Protein AF-A0A355T7I0-F1 (afdb_monomer_lite)

Structure (mmCIF, N/CA/C/O backbone):
data_AF-A0A355T7I0-F1
#
_entry.id   AF-A0A355T7I0-F1
#
loop_
_atom_site.group_PDB
_atom_site.id
_atom_site.type_symbol
_atom_site.label_atom_id
_atom_site.label_alt_id
_atom_site.label_comp_id
_atom_site.label_asym_id
_atom_site.label_entity_id
_atom_site.label_seq_id
_atom_site.pdbx_PDB_ins_code
_atom_site.Cartn_x
_atom_site.Cartn_y
_atom_site.Cartn_z
_atom_site.occupancy
_atom_site.B_iso_or_equiv
_atom_site.auth_seq_id
_at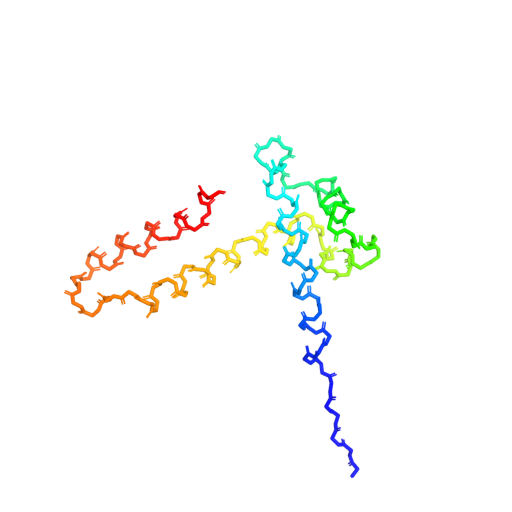om_site.auth_comp_id
_atom_site.auth_asym_id
_atom_site.auth_atom_id
_atom_site.pdbx_PDB_model_num
ATOM 1 N N . MET A 1 1 ? -30.915 -3.008 -29.788 1.00 38.25 1 MET A N 1
ATOM 2 C CA . MET A 1 1 ? -29.718 -2.321 -30.326 1.00 38.25 1 MET A CA 1
ATOM 3 C C . MET A 1 1 ? -29.261 -1.330 -29.264 1.00 38.25 1 MET A C 1
ATOM 5 O O . MET A 1 1 ? -30.000 -0.402 -29.005 1.00 38.25 1 MET A O 1
ATOM 9 N N . THR A 1 2 ? -28.183 -1.454 -28.504 1.00 41.31 2 THR A N 1
ATOM 10 C CA . THR A 1 2 ? -27.048 -2.383 -28.400 1.00 41.31 2 THR A CA 1
ATOM 11 C C . THR A 1 2 ? -26.514 -2.131 -26.987 1.00 41.31 2 THR A C 1
ATOM 13 O O . THR A 1 2 ? -26.117 -1.002 -26.697 1.00 41.31 2 THR A O 1
ATOM 16 N N . GLU A 1 3 ? -26.529 -3.129 -26.105 1.00 46.09 3 GLU A N 1
ATOM 17 C CA . GLU A 1 3 ? -25.880 -3.036 -24.793 1.00 46.09 3 GLU A CA 1
ATOM 18 C C . GLU A 1 3 ? -24.359 -2.968 -24.998 1.00 46.09 3 GLU A C 1
ATOM 20 O O . 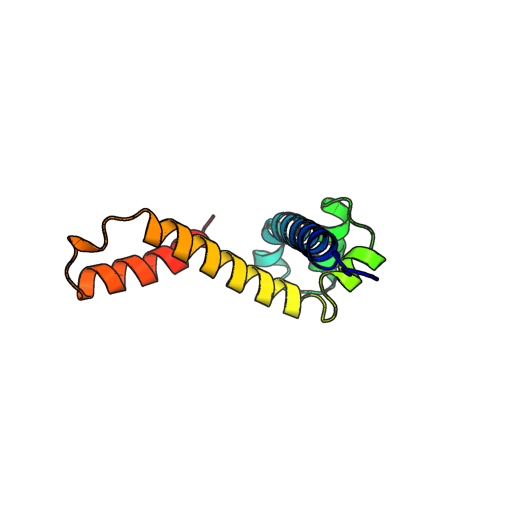GLU A 1 3 ? -23.728 -3.924 -25.450 1.00 46.09 3 GLU A O 1
ATOM 25 N N . ARG A 1 4 ? -23.741 -1.821 -24.696 1.00 49.47 4 ARG A N 1
ATOM 26 C CA . ARG A 1 4 ? -22.277 -1.687 -24.681 1.00 49.47 4 ARG A CA 1
ATOM 27 C C . ARG A 1 4 ? -21.724 -2.231 -23.364 1.00 49.47 4 ARG A C 1
ATOM 29 O O . ARG A 1 4 ? -21.440 -1.478 -22.440 1.00 49.47 4 ARG A O 1
ATOM 36 N N . LYS A 1 5 ? -21.518 -3.543 -23.291 1.00 53.25 5 LYS A N 1
ATOM 37 C CA . LYS A 1 5 ? -20.782 -4.195 -22.199 1.00 53.25 5 LYS A CA 1
ATOM 38 C C . LYS A 1 5 ? -19.272 -4.201 -22.503 1.00 53.25 5 LYS A C 1
ATOM 40 O O . LYS A 1 5 ? -18.802 -5.165 -23.098 1.00 53.25 5 LYS A O 1
ATOM 45 N N . LYS A 1 6 ? -18.511 -3.141 -22.156 1.00 50.41 6 LYS A N 1
ATOM 46 C CA . LYS A 1 6 ? -17.036 -3.211 -21.913 1.00 50.41 6 LYS A CA 1
ATOM 47 C C . LYS A 1 6 ? -16.396 -1.893 -21.414 1.00 50.41 6 LYS A C 1
ATOM 49 O O . LYS A 1 6 ? -15.956 -1.078 -22.225 1.00 50.41 6 LYS A O 1
ATOM 54 N N . PRO A 1 7 ? -16.268 -1.711 -20.088 1.00 51.75 7 PRO A N 1
ATOM 55 C CA . PRO A 1 7 ? -15.058 -1.073 -19.538 1.00 51.75 7 PRO A CA 1
ATOM 56 C C . PRO A 1 7 ? -14.349 -1.897 -18.443 1.00 51.75 7 PRO A C 1
ATOM 58 O O . PRO A 1 7 ? -13.155 -1.706 -18.231 1.00 51.75 7 PRO A O 1
ATOM 61 N N . GLU A 1 8 ? -15.035 -2.840 -17.790 1.00 54.12 8 GLU A N 1
ATOM 62 C CA . GLU A 1 8 ? -14.529 -3.561 -16.603 1.00 54.12 8 GLU A CA 1
ATOM 63 C C . GLU A 1 8 ? -13.316 -4.445 -16.914 1.00 54.12 8 GLU A C 1
ATOM 65 O O . GLU A 1 8 ? -12.260 -4.258 -16.325 1.00 54.12 8 GLU A O 1
ATOM 70 N N . ALA A 1 9 ? -13.382 -5.276 -17.959 1.00 61.56 9 ALA A N 1
ATOM 71 C CA . ALA A 1 9 ? -12.281 -6.183 -18.308 1.00 61.56 9 ALA A CA 1
ATOM 72 C C . ALA A 1 9 ? -10.942 -5.479 -18.627 1.00 61.56 9 ALA A C 1
ATOM 74 O O . ALA A 1 9 ? -9.878 -6.066 -18.458 1.00 61.56 9 ALA A O 1
ATOM 75 N N . LYS A 1 10 ? -10.975 -4.228 -19.116 1.00 63.50 10 LYS A N 1
ATOM 76 C CA . LYS A 1 10 ? -9.752 -3.435 -19.350 1.00 63.50 10 LYS A CA 1
ATOM 77 C C . LYS A 1 10 ? -9.235 -2.798 -18.061 1.00 63.50 10 LYS A C 1
ATOM 79 O O . LYS A 1 10 ? -8.025 -2.689 -17.889 1.00 63.50 10 LYS A O 1
ATOM 84 N N . LYS A 1 11 ? -10.142 -2.384 -17.172 1.00 70.12 11 LYS A N 1
ATOM 85 C CA . LYS A 1 11 ? -9.804 -1.857 -15.848 1.00 70.12 11 LYS A CA 1
ATOM 86 C C . LYS A 1 11 ? -9.124 -2.940 -15.010 1.00 70.12 11 LYS A C 1
ATOM 88 O O . LYS A 1 11 ? -8.047 -2.691 -14.488 1.00 70.12 11 LYS A O 1
ATOM 93 N N . ASP A 1 12 ? -9.667 -4.153 -15.012 1.00 80.06 12 ASP A N 1
ATOM 94 C CA . ASP A 1 12 ? -9.115 -5.295 -14.272 1.00 80.06 12 ASP A CA 1
ATOM 95 C C . ASP A 1 12 ? -7.708 -5.680 -14.763 1.00 80.06 12 ASP A C 1
ATOM 97 O O . ASP A 1 12 ? -6.819 -5.992 -13.970 1.00 80.06 12 ASP A O 1
ATOM 101 N N . GLN A 1 13 ? -7.462 -5.591 -16.077 1.00 89.38 13 GLN A N 1
ATOM 102 C CA . GLN A 1 13 ? -6.127 -5.802 -16.645 1.00 89.38 13 GLN A CA 1
ATOM 103 C C . GLN A 1 13 ? -5.127 -4.721 -16.217 1.00 89.38 13 GLN A C 1
ATOM 105 O O . GLN A 1 13 ? -3.994 -5.053 -15.871 1.00 89.38 13 GLN A O 1
ATOM 110 N N . LEU A 1 14 ? -5.524 -3.444 -16.219 1.00 93.75 14 LEU A N 1
ATOM 111 C CA . LEU A 1 14 ? -4.654 -2.356 -15.762 1.00 93.75 14 LEU A CA 1
ATOM 112 C C . LEU A 1 14 ? -4.367 -2.445 -14.261 1.00 93.75 14 LEU A C 1
ATOM 114 O O . LEU A 1 14 ? -3.233 -2.213 -13.856 1.00 93.75 14 LEU A O 1
ATOM 118 N N . GLU A 1 15 ? -5.347 -2.835 -13.448 1.00 95.50 15 GLU A N 1
ATOM 119 C CA . GLU A 1 15 ? -5.137 -3.086 -12.019 1.00 95.50 15 GLU A CA 1
ATOM 120 C C . GLU A 1 15 ? -4.133 -4.224 -11.790 1.00 95.50 15 GLU A C 1
ATOM 122 O O . GLU A 1 15 ? -3.208 -4.077 -10.993 1.00 95.50 15 GLU A O 1
ATOM 127 N N . SER A 1 16 ? -4.226 -5.322 -12.552 1.00 96.25 16 SER A N 1
ATOM 128 C CA . SER A 1 16 ? -3.233 -6.404 -12.486 1.00 96.25 16 SER A CA 1
ATOM 129 C C . SER A 1 16 ? -1.824 -5.923 -12.850 1.00 96.25 16 SER A C 1
ATOM 131 O O . SER A 1 16 ? -0.854 -6.290 -12.187 1.00 96.25 16 SER A O 1
ATOM 133 N N . VAL A 1 17 ? -1.700 -5.072 -13.873 1.00 97.38 17 VAL A N 1
ATOM 134 C CA . VAL A 1 17 ? -0.420 -4.459 -14.256 1.00 97.38 17 VAL A CA 1
ATOM 135 C C . VAL A 1 17 ? 0.128 -3.580 -13.132 1.00 97.38 17 VAL A C 1
ATOM 137 O O . VAL A 1 17 ? 1.298 -3.718 -12.779 1.00 97.38 17 VAL A O 1
ATOM 140 N N . ARG A 1 18 ? -0.701 -2.708 -12.546 1.00 98.00 18 ARG A N 1
ATOM 141 C CA . ARG A 1 18 ? -0.295 -1.831 -11.438 1.00 98.00 18 ARG A CA 1
ATOM 142 C C . ARG A 1 18 ? 0.200 -2.631 -10.243 1.00 98.00 18 ARG A C 1
ATOM 144 O O . ARG A 1 18 ? 1.262 -2.317 -9.718 1.00 98.00 18 ARG A O 1
ATOM 151 N N . SER A 1 19 ? -0.524 -3.689 -9.872 1.00 97.81 19 SER A N 1
ATOM 152 C CA . SER A 1 19 ? -0.142 -4.584 -8.775 1.00 97.81 19 SER A CA 1
ATOM 153 C C . SER A 1 19 ? 1.231 -5.213 -9.006 1.00 97.81 19 SER A C 1
ATOM 155 O O . SER A 1 19 ? 2.104 -5.092 -8.155 1.00 97.81 19 SER A O 1
ATOM 157 N N . LYS A 1 20 ? 1.459 -5.806 -10.186 1.00 97.94 20 LYS A N 1
ATOM 158 C CA . LYS A 1 20 ? 2.742 -6.450 -10.516 1.00 97.94 20 LYS A CA 1
ATOM 159 C C . LYS A 1 20 ? 3.913 -5.472 -10.505 1.00 97.94 20 LYS A C 1
ATOM 161 O O . LYS A 1 20 ? 5.001 -5.812 -10.053 1.00 97.94 20 LYS A O 1
ATOM 166 N N . ILE A 1 21 ? 3.700 -4.263 -11.026 1.00 98.31 21 ILE A N 1
ATOM 167 C CA . ILE A 1 21 ? 4.734 -3.226 -11.034 1.00 98.31 21 ILE A CA 1
ATOM 168 C C . ILE A 1 21 ? 5.028 -2.754 -9.609 1.00 98.31 21 ILE A C 1
ATOM 170 O O . ILE A 1 21 ? 6.195 -2.587 -9.274 1.00 98.31 21 ILE A O 1
ATOM 174 N N . LEU A 1 22 ? 4.003 -2.557 -8.773 1.00 98.00 22 LEU A N 1
ATOM 175 C CA . LEU A 1 22 ? 4.200 -2.175 -7.377 1.00 98.00 22 LEU A CA 1
ATOM 176 C C . LEU A 1 22 ? 5.016 -3.233 -6.627 1.00 98.00 22 LEU A C 1
ATOM 178 O O . LEU A 1 22 ? 6.032 -2.887 -6.035 1.00 98.00 22 LEU A O 1
ATOM 182 N N . GLU A 1 23 ? 4.629 -4.507 -6.714 1.00 97.50 23 GLU A N 1
ATOM 183 C CA . GLU A 1 23 ? 5.360 -5.619 -6.088 1.00 97.50 23 GLU A CA 1
ATOM 184 C C . GLU A 1 23 ? 6.838 -5.646 -6.499 1.00 97.50 23 GLU A C 1
ATOM 186 O O . GLU A 1 23 ? 7.716 -5.811 -5.655 1.00 97.50 23 GLU A O 1
ATOM 191 N N . ALA A 1 24 ? 7.128 -5.418 -7.784 1.00 97.94 24 ALA A N 1
ATOM 192 C CA . ALA A 1 24 ? 8.495 -5.361 -8.291 1.00 97.94 24 ALA A CA 1
ATOM 193 C C . ALA A 1 24 ? 9.261 -4.088 -7.880 1.00 97.94 24 ALA A C 1
ATOM 195 O O . ALA A 1 24 ? 10.490 -4.092 -7.908 1.00 97.94 24 ALA A O 1
ATOM 196 N N . ALA A 1 25 ? 8.567 -3.001 -7.531 1.00 97.81 25 ALA A N 1
ATOM 197 C CA . ALA A 1 25 ? 9.177 -1.735 -7.127 1.00 97.81 25 ALA A CA 1
ATOM 198 C C . ALA A 1 25 ? 9.526 -1.691 -5.635 1.00 97.81 25 ALA A C 1
ATOM 200 O O . ALA A 1 25 ? 10.521 -1.067 -5.269 1.00 97.81 25 ALA A O 1
ATOM 201 N N . LEU A 1 26 ? 8.725 -2.335 -4.777 1.00 96.81 26 LEU A N 1
ATOM 202 C CA . LEU A 1 26 ? 8.858 -2.253 -3.316 1.00 96.81 26 LEU A CA 1
ATOM 203 C C . LEU A 1 26 ? 10.272 -2.552 -2.779 1.00 96.81 26 LEU A C 1
ATOM 205 O O . LEU A 1 26 ? 10.705 -1.804 -1.905 1.00 96.81 26 LEU A O 1
ATOM 209 N N . PRO A 1 27 ? 11.032 -3.541 -3.295 1.00 96.25 27 PRO A N 1
ATOM 210 C CA . PRO A 1 27 ? 12.396 -3.793 -2.821 1.00 96.25 27 PRO A CA 1
ATOM 211 C C . PRO A 1 27 ? 13.376 -2.631 -3.056 1.00 96.25 27 PRO A C 1
ATOM 213 O O . PRO A 1 27 ? 14.330 -2.470 -2.298 1.00 96.25 27 PRO A O 1
ATOM 216 N N . ASP A 1 28 ? 13.140 -1.815 -4.085 1.00 96.81 28 ASP A N 1
ATOM 217 C CA . ASP A 1 28 ? 14.038 -0.729 -4.490 1.00 96.81 28 ASP A CA 1
ATOM 218 C C . ASP A 1 28 ? 13.682 0.609 -3.814 1.00 96.81 28 ASP A C 1
ATOM 220 O O . ASP A 1 28 ? 14.550 1.453 -3.582 1.00 96.81 28 ASP A O 1
ATOM 224 N N . VAL A 1 29 ? 12.402 0.815 -3.484 1.00 96.62 29 VAL A N 1
ATOM 225 C CA . VAL A 1 29 ? 11.862 2.084 -2.962 1.00 96.62 29 VAL A CA 1
ATOM 226 C C . VAL A 1 29 ? 12.576 2.600 -1.701 1.00 96.62 29 VAL A C 1
ATOM 228 O O . VAL A 1 29 ? 12.832 3.805 -1.654 1.00 96.62 29 VAL A O 1
ATOM 231 N N . PRO A 1 30 ? 12.932 1.780 -0.690 1.00 95.50 30 PRO A N 1
ATOM 232 C CA . PRO A 1 30 ? 13.602 2.277 0.515 1.00 95.50 30 PRO A CA 1
ATOM 233 C C . PRO A 1 30 ? 14.948 2.965 0.254 1.00 95.50 30 PRO A C 1
ATOM 235 O O . PRO A 1 30 ? 15.346 3.827 1.036 1.00 95.50 30 PRO A O 1
ATOM 238 N N . PHE A 1 31 ? 15.640 2.595 -0.828 1.00 96.06 31 PHE A N 1
ATOM 239 C CA . PHE A 1 31 ? 16.975 3.101 -1.154 1.00 96.06 31 PHE A CA 1
ATOM 240 C C . PHE A 1 31 ? 16.953 4.118 -2.297 1.00 96.06 31 PHE A C 1
ATOM 242 O O . PHE A 1 31 ? 17.579 5.171 -2.195 1.00 96.06 31 PHE A O 1
ATOM 249 N N . ASP A 1 32 ? 16.198 3.831 -3.357 1.00 97.00 32 ASP A N 1
ATOM 250 C CA . ASP A 1 32 ? 16.167 4.649 -4.574 1.00 97.00 32 ASP A CA 1
ATOM 251 C C . ASP A 1 32 ? 14.986 5.635 -4.608 1.00 97.00 32 ASP A C 1
ATOM 253 O O . ASP A 1 32 ? 14.933 6.531 -5.457 1.00 97.00 32 ASP A O 1
ATOM 257 N N . GLY A 1 33 ? 14.025 5.481 -3.694 1.00 96.75 33 GLY A N 1
ATOM 258 C CA . GLY A 1 33 ? 12.833 6.315 -3.589 1.00 96.75 33 GLY A CA 1
ATOM 259 C C . GLY A 1 33 ? 11.798 6.093 -4.695 1.00 96.75 33 GLY A C 1
ATOM 260 O O . GLY A 1 33 ? 11.933 5.264 -5.595 1.00 96.75 33 GLY A O 1
ATOM 261 N N . TRP A 1 34 ? 10.727 6.886 -4.653 1.00 97.44 34 TRP A N 1
ATOM 262 C CA . TRP A 1 34 ? 9.673 6.876 -5.670 1.00 97.44 34 TRP A CA 1
ATOM 263 C C . TRP A 1 34 ? 10.105 7.677 -6.905 1.00 97.44 34 TRP A C 1
ATOM 265 O O . TRP A 1 34 ? 9.748 8.844 -7.070 1.00 97.44 34 TRP A O 1
ATOM 275 N N . THR A 1 35 ? 10.885 7.053 -7.790 1.00 98.00 35 THR A N 1
ATOM 276 C CA . THR A 1 35 ? 11.413 7.695 -9.006 1.00 98.00 35 THR A CA 1
ATOM 277 C C . THR A 1 35 ? 10.943 7.012 -10.288 1.00 98.00 35 THR A C 1
ATOM 279 O O . THR A 1 35 ? 10.576 5.836 -10.308 1.00 98.00 35 THR A O 1
ATOM 282 N N . GLY A 1 36 ? 10.956 7.753 -11.403 1.00 96.69 36 GLY A N 1
ATOM 283 C CA . GLY A 1 36 ? 10.624 7.186 -12.715 1.00 96.69 36 GLY A CA 1
ATOM 284 C C . GLY A 1 36 ? 11.567 6.045 -13.118 1.00 96.69 36 GLY A C 1
ATOM 285 O O . GLY A 1 36 ? 11.139 5.105 -13.783 1.00 96.69 36 GLY A O 1
ATOM 286 N N . ALA A 1 37 ? 12.824 6.087 -12.664 1.00 97.00 37 ALA A N 1
ATOM 287 C CA . ALA A 1 37 ? 13.795 5.019 -12.881 1.00 97.00 37 ALA A CA 1
ATOM 288 C C . ALA A 1 37 ? 13.386 3.721 -12.166 1.00 97.00 37 ALA A C 1
ATOM 290 O O . ALA A 1 37 ? 13.375 2.667 -12.803 1.00 97.00 37 ALA A O 1
ATOM 291 N N . VAL A 1 38 ? 12.977 3.807 -10.891 1.00 98.12 38 VAL A N 1
ATOM 292 C CA . VAL A 1 38 ? 12.443 2.665 -10.125 1.00 98.12 38 VAL A CA 1
ATOM 293 C C . VAL A 1 38 ? 11.205 2.094 -10.809 1.00 98.12 38 VAL A C 1
ATOM 295 O O . VAL A 1 38 ? 11.147 0.894 -11.051 1.00 98.12 38 VAL A O 1
ATOM 298 N N . LEU A 1 39 ? 10.262 2.946 -11.227 1.00 98.19 39 LEU A N 1
ATOM 299 C CA . LEU A 1 39 ? 9.055 2.501 -11.928 1.00 98.19 39 LEU A CA 1
ATOM 300 C C . LEU A 1 39 ? 9.378 1.724 -13.218 1.00 98.19 39 LEU A C 1
ATOM 302 O O . LEU A 1 39 ? 8.788 0.677 -13.477 1.00 98.19 39 LEU A O 1
ATOM 306 N N . MET A 1 40 ? 10.307 2.219 -14.041 1.00 97.31 40 MET A N 1
ATOM 307 C CA . MET A 1 40 ? 10.658 1.562 -15.308 1.00 97.31 40 MET A CA 1
ATOM 308 C C . MET A 1 40 ? 11.461 0.280 -15.108 1.00 97.31 40 MET A C 1
ATOM 310 O O . MET A 1 40 ? 11.254 -0.691 -15.839 1.00 97.31 40 MET A O 1
ATOM 314 N N . ARG A 1 41 ? 12.333 0.238 -14.098 1.00 97.62 41 ARG A N 1
ATOM 315 C CA . ARG A 1 41 ? 13.039 -0.986 -13.719 1.00 97.62 41 ARG A CA 1
ATOM 316 C C . ARG A 1 41 ? 12.065 -2.037 -13.188 1.00 97.62 41 ARG A C 1
ATOM 318 O O . ARG A 1 41 ? 12.099 -3.166 -13.667 1.00 97.62 41 ARG A O 1
ATOM 325 N N . ALA A 1 42 ? 11.146 -1.649 -12.309 1.00 98.06 42 ALA A N 1
ATOM 326 C CA . ALA A 1 42 ? 10.092 -2.514 -11.791 1.00 98.06 42 ALA A CA 1
ATOM 327 C C . ALA A 1 42 ? 9.177 -3.044 -12.904 1.00 98.06 42 ALA A C 1
ATOM 329 O O . ALA A 1 42 ? 8.896 -4.239 -12.946 1.00 98.06 42 ALA A O 1
ATOM 330 N N . ALA A 1 43 ? 8.779 -2.200 -13.863 1.00 98.00 43 ALA A N 1
ATOM 331 C CA . ALA A 1 43 ? 8.008 -2.632 -15.030 1.00 98.00 43 ALA A CA 1
ATOM 332 C C . ALA A 1 43 ? 8.741 -3.698 -15.851 1.00 98.00 43 ALA A C 1
ATOM 334 O O . ALA A 1 43 ? 8.153 -4.724 -16.195 1.00 98.00 43 ALA A O 1
ATOM 335 N N . LYS A 1 44 ? 10.041 -3.502 -16.096 1.00 97.88 44 LYS A N 1
ATOM 336 C CA . LYS A 1 44 ? 10.879 -4.495 -16.773 1.00 97.88 44 LYS A CA 1
ATOM 337 C C . LYS A 1 44 ? 10.970 -5.802 -15.977 1.00 97.88 44 LYS A C 1
ATOM 339 O O . LYS A 1 44 ? 10.802 -6.867 -16.565 1.00 97.88 44 LYS A O 1
ATOM 344 N N . THR A 1 45 ? 11.194 -5.731 -14.664 1.00 97.81 45 THR A N 1
ATOM 345 C CA . THR A 1 45 ? 11.232 -6.900 -13.766 1.00 97.81 45 THR A CA 1
ATOM 346 C C . THR A 1 45 ? 9.900 -7.656 -13.758 1.00 97.81 45 THR A C 1
ATOM 348 O O . THR A 1 45 ? 9.886 -8.882 -13.790 1.00 97.81 45 THR A O 1
ATOM 351 N N . ALA A 1 46 ? 8.779 -6.936 -13.808 1.00 97.25 46 ALA A N 1
ATOM 352 C CA . ALA A 1 46 ? 7.430 -7.492 -13.877 1.00 97.25 46 ALA A CA 1
ATOM 353 C C . ALA A 1 46 ? 7.039 -8.033 -15.271 1.00 97.25 46 ALA A C 1
ATOM 355 O O . ALA A 1 46 ? 5.915 -8.512 -15.449 1.00 97.25 46 ALA A O 1
ATOM 356 N N . GLY A 1 47 ? 7.924 -7.940 -16.274 1.00 97.44 47 GLY A N 1
ATOM 357 C CA . GLY A 1 47 ? 7.644 -8.355 -17.652 1.00 97.44 47 GLY A CA 1
ATOM 358 C C . GLY A 1 47 ? 6.601 -7.483 -18.361 1.00 97.44 47 GLY A C 1
ATOM 359 O O . GLY A 1 47 ? 5.922 -7.953 -19.274 1.00 97.44 47 GLY A O 1
ATOM 360 N N . VAL A 1 48 ? 6.437 -6.231 -17.929 1.00 97.44 48 VAL A N 1
ATOM 361 C CA . VAL A 1 48 ? 5.479 -5.276 -18.494 1.00 97.44 48 VAL A CA 1
ATOM 362 C C . VAL A 1 48 ? 6.181 -4.361 -19.494 1.00 97.44 48 VAL A C 1
ATOM 364 O O . VAL A 1 48 ? 7.202 -3.746 -19.188 1.00 97.44 48 VAL A O 1
ATOM 367 N N . ASP A 1 49 ? 5.606 -4.242 -20.692 1.00 95.62 49 ASP A N 1
ATOM 368 C CA . ASP A 1 49 ? 6.095 -3.321 -21.719 1.00 95.62 49 ASP A CA 1
ATOM 369 C C . ASP A 1 49 ? 6.043 -1.853 -21.256 1.00 95.62 49 ASP A C 1
ATOM 371 O O . ASP A 1 49 ? 5.124 -1.424 -20.554 1.00 95.62 49 ASP A O 1
ATOM 375 N N . HIS A 1 50 ? 7.010 -1.053 -21.706 1.00 93.50 50 HIS A N 1
ATOM 376 C CA . HIS A 1 50 ? 7.148 0.356 -21.341 1.00 93.50 50 HIS A CA 1
ATOM 377 C C . HIS A 1 50 ? 5.902 1.198 -21.673 1.00 93.50 50 HIS A C 1
ATOM 379 O O . HIS A 1 50 ? 5.494 2.050 -20.879 1.00 93.50 50 HIS A O 1
ATOM 385 N N . GLY A 1 51 ? 5.266 0.969 -22.826 1.00 95.38 51 GLY A N 1
ATOM 386 C CA . GLY A 1 51 ? 4.034 1.660 -23.208 1.00 95.38 51 GLY A CA 1
ATOM 387 C C . GLY A 1 51 ? 2.876 1.327 -22.268 1.00 95.38 51 GLY A C 1
ATOM 388 O O . GLY A 1 51 ? 2.133 2.221 -21.858 1.00 95.38 51 GLY A O 1
ATOM 389 N N . LEU A 1 52 ? 2.765 0.060 -21.861 1.00 96.12 52 LEU A N 1
ATOM 390 C CA . LEU A 1 52 ? 1.748 -0.387 -20.910 1.00 96.12 52 LEU A CA 1
ATOM 391 C C . LEU A 1 52 ? 2.010 0.148 -19.495 1.00 96.12 52 LEU A C 1
ATOM 393 O O . LEU A 1 52 ? 1.068 0.560 -18.821 1.00 96.12 52 LEU A O 1
ATOM 397 N N . ALA A 1 53 ? 3.271 0.232 -19.068 1.00 96.12 53 ALA A N 1
ATOM 398 C CA . ALA A 1 53 ? 3.640 0.848 -17.794 1.00 96.12 53 ALA A CA 1
ATOM 399 C C . ALA A 1 53 ? 3.290 2.347 -17.754 1.00 96.12 53 ALA A C 1
ATOM 401 O O . ALA A 1 53 ? 2.732 2.820 -16.765 1.00 96.12 53 ALA A O 1
ATOM 402 N N . ARG A 1 54 ? 3.531 3.088 -18.847 1.00 95.88 54 ARG A N 1
ATOM 403 C CA . ARG A 1 54 ? 3.117 4.500 -18.970 1.00 95.88 54 ARG A CA 1
ATOM 404 C C . ARG A 1 54 ? 1.605 4.680 -19.009 1.00 95.88 54 ARG A C 1
ATOM 406 O O . ARG A 1 54 ? 1.106 5.691 -18.530 1.00 95.88 54 ARG A O 1
ATOM 413 N N . LEU A 1 55 ? 0.875 3.719 -19.571 1.00 96.19 55 LEU A N 1
ATOM 414 C CA . LEU A 1 55 ? -0.585 3.724 -19.527 1.00 96.19 55 LEU A CA 1
ATOM 415 C C . LEU A 1 55 ? -1.106 3.450 -18.106 1.00 96.19 55 LEU A C 1
ATOM 417 O O . LEU A 1 55 ? -2.096 4.050 -17.691 1.00 96.19 55 LEU A O 1
ATOM 421 N N . ALA A 1 56 ? -0.446 2.558 -17.364 1.00 96.38 56 ALA A N 1
ATOM 422 C CA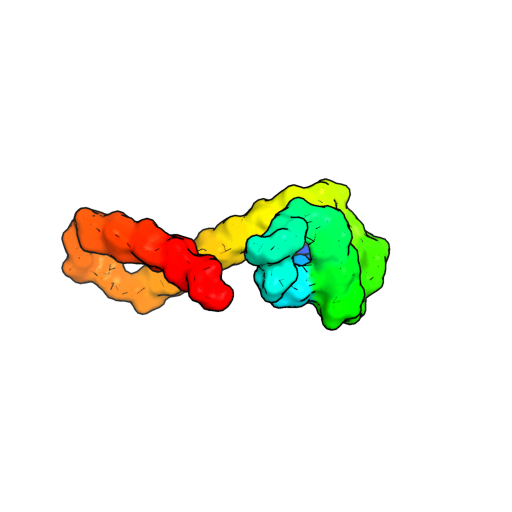 . ALA A 1 56 ? -0.807 2.214 -15.991 1.00 96.38 56 ALA A CA 1
ATOM 423 C C . ALA A 1 56 ? -0.514 3.352 -14.995 1.00 96.38 56 ALA A C 1
ATOM 425 O O . ALA A 1 56 ? -1.329 3.575 -14.093 1.00 96.38 56 ALA A O 1
ATOM 426 N N . PHE A 1 57 ? 0.590 4.082 -15.202 1.00 97.25 57 PHE A N 1
ATOM 427 C CA . PHE A 1 57 ? 1.055 5.202 -14.373 1.00 97.25 57 PHE A CA 1
ATOM 428 C C . PHE A 1 57 ? 1.358 6.454 -15.227 1.00 97.25 57 PHE A C 1
ATOM 430 O O . PHE A 1 57 ? 2.529 6.754 -15.493 1.00 97.25 57 PHE A O 1
ATOM 437 N N . PRO A 1 58 ? 0.329 7.191 -15.690 1.00 96.25 58 PRO A N 1
ATOM 438 C CA . PRO A 1 58 ? 0.494 8.353 -16.569 1.00 96.25 58 PRO A CA 1
ATOM 439 C C . PRO A 1 58 ? 1.383 9.469 -16.006 1.00 96.25 58 PRO A C 1
ATOM 441 O O . PRO A 1 58 ? 2.138 10.079 -16.765 1.00 96.25 58 PRO A O 1
ATOM 444 N N . ASN A 1 59 ? 1.341 9.707 -14.691 1.00 96.69 59 ASN A N 1
ATOM 445 C CA . ASN A 1 59 ? 2.196 10.682 -14.001 1.00 96.69 59 ASN A CA 1
ATOM 446 C C . ASN A 1 59 ? 3.445 10.029 -13.377 1.00 96.69 59 ASN A C 1
ATOM 448 O O . ASN A 1 59 ? 4.126 10.620 -12.534 1.00 96.69 59 ASN A O 1
ATOM 452 N N . GLY A 1 60 ? 3.765 8.800 -13.790 1.00 96.25 60 GLY A N 1
ATOM 453 C CA . GLY A 1 60 ? 4.965 8.082 -13.392 1.00 96.25 60 GLY A CA 1
ATOM 454 C C . GLY A 1 60 ? 4.987 7.721 -11.907 1.00 96.25 60 GLY A C 1
ATOM 455 O O . GLY A 1 60 ? 4.025 7.192 -11.358 1.00 96.25 60 GLY A O 1
ATOM 456 N N . ALA A 1 61 ? 6.119 7.980 -11.253 1.00 96.00 61 ALA A N 1
ATOM 457 C CA . ALA A 1 61 ? 6.375 7.507 -9.894 1.00 96.00 61 ALA A CA 1
ATOM 458 C C . ALA A 1 61 ? 5.447 8.101 -8.827 1.00 96.00 61 ALA A C 1
ATOM 460 O O . ALA A 1 61 ? 5.250 7.488 -7.782 1.00 96.00 61 ALA A O 1
ATOM 461 N N . ARG A 1 62 ? 4.845 9.264 -9.101 1.00 97.75 62 ARG A N 1
ATOM 462 C CA . ARG A 1 62 ? 3.812 9.831 -8.234 1.00 97.75 62 ARG A CA 1
ATOM 463 C C . ARG A 1 62 ? 2.594 8.911 -8.160 1.00 97.75 62 ARG A C 1
ATOM 465 O O . ARG A 1 62 ? 2.180 8.555 -7.064 1.00 97.75 62 ARG A O 1
ATOM 472 N N . ASP A 1 63 ? 2.074 8.492 -9.313 1.00 98.06 63 ASP A N 1
ATOM 473 C CA . ASP A 1 63 ? 0.929 7.577 -9.375 1.00 98.06 63 ASP A CA 1
ATOM 474 C C . ASP A 1 63 ? 1.275 6.224 -8.743 1.00 98.06 63 ASP A C 1
ATOM 476 O O . ASP A 1 63 ? 0.413 5.576 -8.159 1.00 98.06 63 ASP A O 1
ATOM 480 N N . LEU A 1 64 ? 2.538 5.794 -8.837 1.00 98.00 64 LEU A N 1
ATOM 481 C CA . LEU A 1 64 ? 3.012 4.580 -8.174 1.00 98.00 64 LEU A CA 1
ATOM 482 C C . LEU A 1 64 ? 2.933 4.700 -6.642 1.00 98.00 64 LEU A C 1
ATOM 484 O O . LEU A 1 64 ? 2.425 3.789 -5.992 1.00 98.00 64 LEU A O 1
ATOM 488 N N . ALA A 1 65 ? 3.382 5.823 -6.074 1.00 97.94 65 ALA A N 1
ATOM 489 C CA . ALA A 1 65 ? 3.275 6.084 -4.639 1.00 97.94 65 ALA A CA 1
ATOM 490 C C . ALA A 1 65 ? 1.809 6.220 -4.187 1.00 97.94 65 ALA A C 1
ATOM 492 O O . ALA A 1 65 ? 1.423 5.682 -3.152 1.00 97.94 65 ALA A O 1
ATOM 493 N N . GLU A 1 66 ? 0.968 6.895 -4.975 1.00 98.19 66 GLU A N 1
ATOM 494 C CA . GLU A 1 66 ? -0.473 6.991 -4.708 1.00 98.19 66 GLU A CA 1
ATOM 495 C C . GLU A 1 66 ? -1.142 5.606 -4.749 1.00 98.19 66 GLU A C 1
ATOM 497 O O . GLU A 1 66 ? -1.949 5.280 -3.877 1.00 98.19 66 GLU A O 1
ATOM 502 N N . TYR A 1 67 ? -0.761 4.757 -5.709 1.00 98.06 67 TYR A N 1
ATOM 503 C CA . TYR A 1 67 ? -1.246 3.382 -5.804 1.00 98.06 67 TYR A CA 1
ATOM 504 C C . TYR A 1 67 ? -0.807 2.527 -4.607 1.00 98.06 67 TYR A C 1
ATOM 506 O O . TYR A 1 67 ? -1.626 1.783 -4.074 1.00 98.06 67 TYR A O 1
ATOM 514 N N . PHE A 1 68 ? 0.437 2.669 -4.137 1.00 97.94 68 PHE A N 1
ATOM 515 C CA . PHE A 1 68 ? 0.911 2.021 -2.910 1.00 97.94 68 PHE A CA 1
ATOM 516 C C . PHE A 1 68 ? 0.058 2.392 -1.690 1.00 97.94 68 PHE A C 1
ATOM 518 O O . PHE A 1 68 ? -0.391 1.513 -0.957 1.00 97.94 68 PHE A O 1
ATOM 525 N N . LEU A 1 69 ? -0.229 3.684 -1.500 1.00 97.31 69 LEU A N 1
ATOM 526 C CA . LEU A 1 69 ? -1.052 4.146 -0.379 1.00 97.31 69 LEU A CA 1
ATOM 527 C C . LEU A 1 69 ? -2.477 3.586 -0.448 1.00 97.31 69 LEU A C 1
ATOM 529 O O . LEU A 1 69 ? -2.988 3.099 0.563 1.00 97.31 69 LEU A O 1
ATOM 533 N N . ALA A 1 70 ? -3.086 3.610 -1.637 1.00 97.56 70 ALA A N 1
ATOM 534 C CA . ALA A 1 70 ? -4.417 3.059 -1.869 1.00 97.56 70 ALA A CA 1
ATOM 535 C C . ALA A 1 70 ? -4.458 1.534 -1.668 1.00 97.56 70 ALA A C 1
ATOM 537 O O . ALA A 1 70 ? -5.440 1.004 -1.145 1.00 97.56 70 ALA A O 1
ATOM 538 N N . ASP A 1 71 ? -3.402 0.815 -2.053 1.00 97.25 71 ASP A N 1
ATOM 539 C CA . ASP A 1 71 ? -3.275 -0.616 -1.787 1.00 97.25 71 ASP A CA 1
ATOM 540 C C . ASP A 1 71 ? -3.195 -0.918 -0.285 1.00 97.25 71 ASP A C 1
ATOM 542 O O . ASP A 1 71 ? -3.948 -1.759 0.215 1.00 97.25 71 ASP A O 1
ATOM 546 N N . GLY A 1 72 ? -2.372 -0.164 0.449 1.00 97.62 72 GLY A N 1
ATOM 547 C CA . GLY A 1 72 ? -2.298 -0.232 1.907 1.00 97.62 72 GLY A CA 1
ATOM 548 C C . GLY A 1 72 ? -3.656 0.022 2.570 1.00 97.62 72 GLY A C 1
ATOM 549 O O . GLY A 1 72 ? -4.068 -0.733 3.452 1.00 97.62 72 GLY A O 1
ATOM 550 N N . ASP A 1 73 ? -4.419 1.012 2.101 1.00 97.88 73 ASP A N 1
ATOM 551 C CA . ASP A 1 73 ? -5.771 1.281 2.607 1.00 97.88 73 ASP A CA 1
ATOM 552 C C . ASP A 1 73 ? -6.732 0.111 2.346 1.00 97.88 73 ASP A C 1
ATOM 554 O O . ASP A 1 73 ? -7.468 -0.296 3.250 1.00 97.88 73 ASP A O 1
ATOM 558 N N . ARG A 1 74 ? -6.700 -0.491 1.145 1.00 97.12 74 ARG A N 1
ATOM 559 C CA . ARG A 1 74 ? -7.500 -1.691 0.827 1.00 97.12 74 ARG A CA 1
ATOM 560 C C . ARG A 1 74 ? -7.159 -2.851 1.762 1.00 97.12 74 ARG A C 1
ATOM 562 O O . ARG A 1 74 ? -8.064 -3.486 2.302 1.00 97.12 74 ARG A O 1
ATOM 569 N N . ARG A 1 75 ? -5.867 -3.108 1.982 1.00 97.25 75 ARG A N 1
ATOM 570 C CA . ARG A 1 75 ? -5.375 -4.181 2.862 1.00 97.25 75 ARG A CA 1
ATOM 571 C C . ARG A 1 75 ? -5.733 -3.925 4.325 1.00 97.25 75 ARG A C 1
ATOM 573 O O . ARG A 1 75 ? -6.121 -4.855 5.031 1.00 97.25 75 ARG A O 1
ATOM 580 N N . MET A 1 76 ? -5.671 -2.670 4.775 1.00 97.69 76 MET A N 1
ATOM 581 C CA . MET A 1 76 ? -6.142 -2.271 6.100 1.00 97.69 76 MET A CA 1
ATOM 582 C C . MET A 1 76 ? -7.639 -2.565 6.246 1.00 97.69 76 MET A C 1
ATOM 584 O O . MET A 1 76 ? -8.029 -3.222 7.208 1.00 97.69 76 MET A O 1
ATOM 588 N N . ILE A 1 77 ? -8.473 -2.118 5.302 1.00 97.75 77 ILE A N 1
ATOM 589 C CA . ILE A 1 77 ? -9.930 -2.323 5.343 1.00 97.75 77 ILE A CA 1
ATOM 590 C C . ILE A 1 77 ? -10.278 -3.816 5.366 1.00 97.75 77 ILE A C 1
ATOM 592 O O . ILE A 1 77 ? -11.097 -4.233 6.184 1.00 97.75 77 ILE A O 1
ATOM 596 N N . ASP A 1 78 ? -9.632 -4.627 4.527 1.00 97.56 78 ASP A N 1
ATOM 597 C CA . ASP A 1 78 ? -9.832 -6.080 4.500 1.00 97.56 78 ASP A CA 1
ATOM 598 C C . ASP A 1 78 ? -9.485 -6.734 5.851 1.00 97.56 78 ASP A C 1
ATOM 600 O O . ASP A 1 78 ? -10.256 -7.540 6.381 1.00 97.56 78 ASP A O 1
ATOM 604 N N . ARG A 1 79 ? -8.370 -6.335 6.477 1.00 97.38 79 ARG A N 1
ATOM 605 C CA . ARG A 1 79 ? -7.980 -6.834 7.804 1.00 97.38 79 ARG A CA 1
ATOM 606 C C . ARG A 1 79 ? -8.938 -6.377 8.906 1.00 97.38 79 ARG A C 1
ATOM 608 O O . ARG A 1 79 ? -9.272 -7.170 9.788 1.00 97.38 79 ARG A O 1
ATOM 615 N N . LEU A 1 80 ? -9.417 -5.135 8.849 1.00 97.25 80 LEU A N 1
ATOM 616 C CA . LEU A 1 80 ? -10.420 -4.615 9.781 1.00 97.25 80 LEU A CA 1
ATOM 617 C C . LEU A 1 80 ? -11.750 -5.367 9.666 1.00 97.25 80 LEU A C 1
ATOM 619 O O . LEU A 1 80 ? -12.325 -5.723 10.691 1.00 97.25 80 LEU A O 1
ATOM 623 N N . ALA A 1 81 ? -12.205 -5.667 8.447 1.00 96.88 81 ALA A N 1
ATOM 624 C CA . ALA A 1 81 ? -13.442 -6.410 8.204 1.00 96.88 81 ALA A CA 1
ATOM 625 C C . ALA A 1 81 ? -13.400 -7.846 8.758 1.00 96.88 81 ALA A C 1
ATOM 627 O O . ALA A 1 81 ? -14.432 -8.394 9.137 1.00 96.88 81 ALA A O 1
ATOM 628 N N . LYS A 1 82 ? -12.207 -8.446 8.830 1.00 96.50 82 LYS A N 1
ATOM 629 C CA . LYS A 1 82 ? -11.970 -9.790 9.386 1.00 96.50 82 LYS A CA 1
ATOM 630 C C . LYS A 1 82 ? -11.740 -9.800 10.903 1.00 96.50 82 LYS A C 1
ATOM 632 O O . LYS A 1 82 ? -11.575 -10.869 11.482 1.00 96.50 82 LYS A O 1
ATOM 637 N N . SER A 1 83 ? -11.691 -8.633 11.543 1.00 95.19 83 SER A N 1
ATOM 638 C CA . SER A 1 83 ? -11.406 -8.494 12.973 1.00 95.19 83 SER A CA 1
ATOM 639 C C . SER A 1 83 ? -12.692 -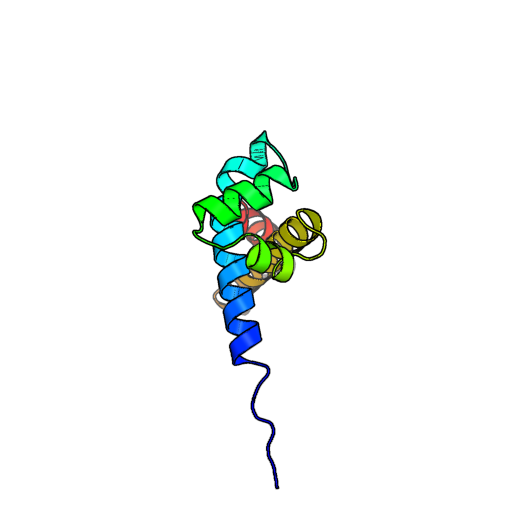8.336 13.786 1.00 95.19 83 SER A C 1
ATOM 641 O O . SER A 1 83 ? -13.653 -7.723 13.324 1.00 95.19 83 SER A O 1
ATOM 643 N N . ASP A 1 84 ? -12.707 -8.814 15.034 1.00 95.25 84 ASP A N 1
ATOM 644 C CA . ASP A 1 84 ? -13.831 -8.582 15.952 1.00 95.25 84 ASP A CA 1
ATOM 645 C C . ASP A 1 84 ? -13.770 -7.169 16.553 1.00 95.25 84 ASP A C 1
ATOM 647 O O . ASP A 1 84 ? -13.434 -6.946 17.715 1.00 95.25 84 ASP A O 1
ATOM 651 N N . LEU A 1 85 ? -14.081 -6.1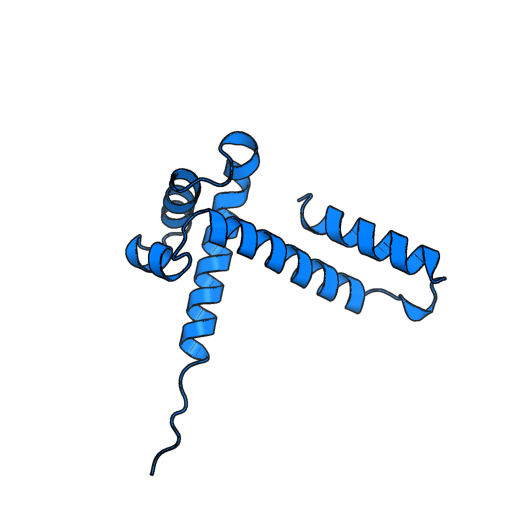75 15.723 1.00 95.69 85 LEU A N 1
ATOM 652 C CA . LEU A 1 85 ? -14.150 -4.785 16.162 1.00 95.69 85 LEU A CA 1
ATOM 653 C C . LEU A 1 85 ? -15.370 -4.525 17.050 1.00 95.69 85 LEU A C 1
ATOM 655 O O . LEU A 1 85 ? -15.417 -3.490 17.713 1.00 95.69 85 LEU A O 1
ATOM 659 N N . ALA A 1 86 ? -16.389 -5.387 17.040 1.00 95.25 86 ALA A N 1
ATOM 660 C CA . ALA A 1 86 ? -17.629 -5.158 17.776 1.00 95.25 86 ALA A CA 1
ATOM 661 C C . ALA A 1 86 ? -17.418 -5.278 19.292 1.00 95.25 86 ALA A C 1
ATOM 663 O O . ALA A 1 86 ? -17.975 -4.469 20.036 1.00 95.25 86 ALA A O 1
ATOM 664 N N . SER A 1 87 ? -16.563 -6.205 19.730 1.00 96.31 87 SER A N 1
ATOM 665 C CA . SER A 1 87 ? -16.248 -6.430 21.147 1.00 96.31 87 SER A CA 1
ATOM 666 C C . SER A 1 87 ? -15.289 -5.403 21.768 1.00 96.31 87 SER A C 1
ATOM 668 O O . SER A 1 87 ? -15.190 -5.311 22.991 1.00 96.31 87 SER A O 1
ATOM 670 N N . MET A 1 88 ? -14.605 -4.592 20.955 1.00 97.06 88 MET A N 1
ATOM 671 C CA . MET A 1 88 ? -13.610 -3.617 21.419 1.00 97.06 88 MET A CA 1
ATOM 672 C C . MET A 1 88 ? -14.233 -2.298 21.912 1.00 97.06 88 MET A C 1
ATOM 674 O O . MET A 1 88 ? -15.228 -1.806 21.369 1.00 97.06 88 MET A O 1
ATOM 678 N N . LYS A 1 89 ? -13.586 -1.623 22.872 1.00 98.06 89 LYS A N 1
ATOM 679 C CA . LYS A 1 89 ? -13.904 -0.222 23.215 1.00 98.06 89 LYS A CA 1
ATOM 680 C C . LYS A 1 89 ? -13.474 0.709 22.081 1.00 98.06 89 LYS A C 1
ATOM 682 O O . LYS A 1 89 ? -12.503 0.436 21.386 1.00 98.06 89 LYS A O 1
ATOM 687 N N . ILE A 1 90 ? -14.118 1.871 21.930 1.00 97.75 90 ILE A N 1
ATOM 688 C CA . ILE A 1 90 ? -13.805 2.829 20.845 1.00 97.75 90 ILE A CA 1
ATOM 689 C C . ILE A 1 90 ? -12.308 3.174 20.764 1.00 97.75 90 ILE A C 1
ATOM 691 O O . ILE A 1 90 ? -11.730 3.126 19.683 1.00 97.75 90 ILE A O 1
ATOM 695 N N . ARG A 1 91 ? -11.646 3.436 21.899 1.00 97.88 91 ARG A N 1
ATOM 696 C CA . ARG A 1 91 ? -10.194 3.701 21.928 1.00 97.88 91 ARG A CA 1
ATOM 697 C C . ARG A 1 91 ? -9.348 2.523 21.426 1.00 97.88 91 ARG A C 1
ATOM 699 O O . ARG A 1 91 ? -8.312 2.736 20.813 1.00 97.88 91 ARG A O 1
ATOM 706 N N . GLU A 1 92 ? -9.782 1.291 21.688 1.00 98.19 92 GLU A N 1
ATOM 707 C CA . GLU A 1 92 ? -9.091 0.073 21.251 1.00 98.19 92 GLU A CA 1
ATOM 708 C C . GLU A 1 92 ? -9.276 -0.109 19.745 1.00 98.19 92 GLU A C 1
ATOM 710 O O . GLU A 1 92 ? -8.295 -0.373 19.057 1.00 98.19 92 GLU A O 1
ATOM 715 N N . LYS A 1 93 ? -10.482 0.161 19.220 1.00 97.94 93 LYS A N 1
ATOM 716 C CA . LYS A 1 93 ? -10.750 0.176 17.771 1.00 97.94 93 LYS A CA 1
ATOM 717 C C . LYS A 1 93 ? -9.849 1.170 17.043 1.00 97.94 93 LYS A C 1
ATOM 719 O O . LYS A 1 93 ? -9.252 0.816 16.033 1.00 97.94 93 LYS A O 1
ATOM 724 N N . ILE A 1 94 ? -9.730 2.395 17.563 1.00 97.88 94 ILE A N 1
ATOM 725 C CA . ILE A 1 94 ? -8.894 3.443 16.959 1.00 97.88 94 ILE A CA 1
ATOM 726 C C . ILE A 1 94 ? -7.424 3.012 16.955 1.00 97.88 94 ILE A C 1
ATOM 728 O O . ILE A 1 94 ? -6.790 3.021 15.902 1.00 97.88 94 ILE A O 1
ATOM 732 N N . THR A 1 95 ? -6.893 2.578 18.102 1.00 98.12 95 THR A N 1
ATOM 733 C CA . THR A 1 95 ? -5.503 2.103 18.200 1.00 98.12 95 THR A CA 1
ATOM 734 C C . THR A 1 95 ? -5.242 0.926 17.264 1.00 98.12 95 THR A C 1
ATOM 736 O O . THR A 1 95 ? -4.215 0.900 16.585 1.00 98.12 95 THR A O 1
ATOM 739 N N . PHE A 1 96 ? -6.170 -0.031 17.195 1.00 98.06 96 PHE A N 1
ATOM 740 C CA . PHE A 1 96 ? -6.063 -1.184 16.310 1.00 98.06 96 PHE A CA 1
ATOM 741 C C . PHE A 1 96 ? -6.069 -0.774 14.836 1.00 98.06 96 PHE A C 1
ATOM 743 O O . PHE A 1 96 ? -5.229 -1.254 14.080 1.00 98.06 96 PHE A O 1
ATOM 750 N N . ALA A 1 97 ? -6.949 0.144 14.428 1.00 97.81 97 ALA A N 1
ATOM 751 C CA . ALA A 1 97 ? -7.015 0.627 13.051 1.00 97.81 97 ALA A CA 1
ATOM 752 C C . ALA A 1 97 ? -5.743 1.368 12.628 1.00 97.81 97 ALA A C 1
ATOM 754 O O . ALA A 1 97 ? -5.164 1.040 11.593 1.00 97.81 97 ALA A O 1
ATOM 755 N N . VAL A 1 98 ? -5.256 2.296 13.459 1.00 97.81 98 VAL A N 1
ATOM 756 C CA . VAL A 1 98 ? -4.008 3.029 13.190 1.00 97.81 98 VAL A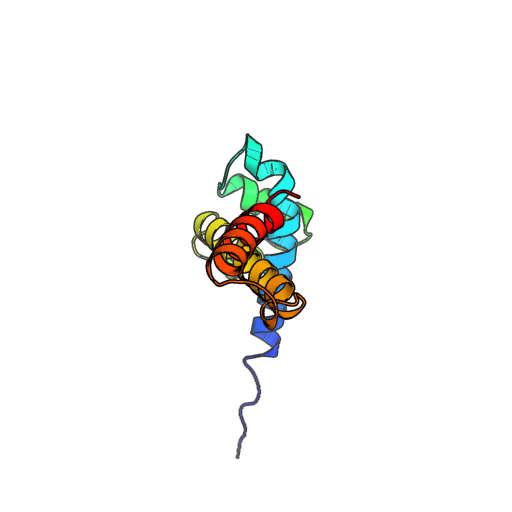 CA 1
ATOM 757 C C . VAL A 1 98 ? -2.828 2.067 13.084 1.00 97.81 98 VAL A C 1
ATOM 759 O O . VAL A 1 98 ? -2.069 2.124 12.120 1.00 97.81 98 VAL A O 1
ATOM 762 N N . ARG A 1 99 ? -2.690 1.136 14.036 1.00 97.69 99 ARG A N 1
ATOM 763 C CA . ARG A 1 99 ? -1.628 0.125 13.995 1.00 97.69 99 ARG A CA 1
ATOM 764 C C . ARG A 1 99 ? -1.735 -0.754 12.751 1.00 97.69 99 ARG A C 1
ATOM 766 O O . ARG A 1 99 ? -0.737 -0.957 12.074 1.00 97.69 99 ARG A O 1
ATOM 773 N N . THR A 1 100 ? -2.938 -1.224 12.429 1.00 97.94 100 THR A N 1
ATOM 774 C CA . THR A 1 100 ? -3.185 -2.058 11.247 1.00 97.94 100 THR A CA 1
ATOM 775 C C . THR A 1 100 ? -2.746 -1.344 9.972 1.00 97.94 100 THR A C 1
ATOM 777 O O . THR A 1 100 ? -2.120 -1.976 9.126 1.00 97.94 100 THR A O 1
ATOM 780 N N . ARG A 1 101 ? -3.002 -0.033 9.848 1.00 97.56 101 ARG A N 1
ATOM 781 C CA . ARG A 1 101 ? -2.550 0.743 8.687 1.00 97.56 101 ARG A CA 1
ATOM 782 C C . ARG A 1 101 ? -1.032 0.783 8.558 1.00 97.56 101 ARG A C 1
ATOM 784 O O . ARG A 1 101 ? -0.533 0.738 7.444 1.00 97.56 101 ARG A O 1
ATOM 791 N N . LEU A 1 102 ? -0.305 0.883 9.666 1.00 97.00 102 LEU A N 1
ATOM 792 C CA . LEU A 1 102 ? 1.159 0.876 9.641 1.00 97.00 102 LEU A CA 1
ATOM 793 C C . LEU A 1 102 ? 1.705 -0.521 9.318 1.00 97.00 102 LEU A C 1
ATOM 795 O O . LEU A 1 102 ? 2.634 -0.658 8.534 1.00 97.00 102 LEU A O 1
ATOM 799 N N . GLU A 1 103 ? 1.104 -1.563 9.893 1.00 96.75 103 GLU A N 1
ATOM 800 C CA . GLU A 1 103 ? 1.567 -2.946 9.738 1.00 96.75 103 GLU A CA 1
ATOM 801 C C . GLU A 1 103 ? 1.389 -3.502 8.322 1.00 96.75 103 GLU A C 1
ATOM 803 O O . GLU A 1 103 ? 2.181 -4.344 7.909 1.00 96.75 103 GLU A O 1
ATOM 808 N N . VAL A 1 104 ? 0.374 -3.066 7.566 1.00 96.38 104 VAL A N 1
ATOM 809 C CA . VAL A 1 104 ? 0.215 -3.530 6.175 1.00 96.38 104 VAL A CA 1
ATOM 810 C C . VAL A 1 104 ? 1.377 -3.078 5.282 1.00 96.38 104 VAL A C 1
ATOM 812 O O . VAL A 1 104 ? 1.731 -3.793 4.352 1.00 96.38 104 VAL A O 1
ATOM 815 N N . ASP A 1 105 ? 2.044 -1.974 5.595 1.00 94.31 105 ASP A N 1
ATOM 816 C CA . ASP A 1 105 ? 3.159 -1.457 4.790 1.00 94.31 105 ASP A CA 1
ATOM 817 C C . ASP A 1 105 ? 4.538 -1.876 5.331 1.00 94.31 105 ASP A C 1
ATOM 819 O O . ASP A 1 105 ? 5.559 -1.513 4.759 1.00 94.31 105 ASP A O 1
ATOM 823 N N . ALA A 1 106 ? 4.582 -2.631 6.433 1.00 86.00 106 ALA A N 1
ATOM 824 C CA . ALA A 1 106 ? 5.814 -2.999 7.135 1.00 86.00 106 ALA A CA 1
ATOM 825 C C . ALA A 1 106 ? 6.441 -4.333 6.673 1.00 86.00 106 ALA A C 1
ATOM 827 O O . ALA A 1 106 ? 7.336 -4.837 7.353 1.00 86.00 106 ALA A O 1
ATOM 828 N N . ALA A 1 107 ? 5.936 -4.926 5.586 1.00 61.34 107 ALA A N 1
ATOM 829 C CA . ALA A 1 107 ? 6.360 -6.231 5.069 1.00 61.34 107 ALA A CA 1
ATOM 830 C C . ALA A 1 107 ? 7.530 -6.132 4.082 1.00 61.34 107 ALA A C 1
ATOM 832 O O . ALA A 1 107 ? 7.532 -5.179 3.272 1.00 61.34 107 ALA A O 1
#

Foldseek 3Di:
DDPPPDDVVVVVVLVVLLVQLLVLLLVVCVPPNLDLVSSVNSCVVSVHDPVSSCVSPVVGSVVSVVVVLVVLVVQLVVVLVVDPPVPDDPVVSVVSSVVSSVVSSVD

pLDDT: mean 91.84, std 14.16, range [38.25, 98.31]

Sequence (107 aa):
MTERKKPEAKKDQLESVRSKILEAALPDVPFDGWTGAVLMRAAKTAGVDHGLARLAFPNGARDLAEYFLADGDRRMIDRLAKSDLASMKIREKITFAVRTRLEVDAA

Secondary structure (DSSP, 8-state):
------SHHHHHHHHHHHHHHHHHHTTTHHHH-S-HHHHHHHHHHTT--HHHHHHH-TTTHHHHHHHHHHHHHHHHHHHHHTS--SSS-HHHHHHHHHHHHHHHT--

Radius of gyration: 17.4 Å; chains: 1; bounding box: 47×20×54 Å